Protein AF-A0A838WKK2-F1 (afdb_monomer_lite)

Sequence (113 aa):
MSFKYQKYQELKTLVELLLSDVNKAHVYDPTWKSLLGEISGFFAREIAVFTDLESRQQSYQTEISKQIRLLELDMMFLQSAKQTLTIKSRLESIQQRAETLIRYCQNILEISY

Organism: NCBI:txid2585140

pLDDT: mean 95.52, std 5.64, range [60.81, 98.69]

InterPro domains:
  IPR047810 Heterocyst frequency control protein PatD-like [NF037954] (1-110)

Secondary structure (DSSP, 8-state):
--HHHHHHHHHHHHHHHHHHHHHH-SS--THHHHHHHHHHHHIIIIITT--S--HHHHHHHHHHHHHHHHHHHHHHHHHH--SHHHHHHHHHHHHHHHHHHHHHHHHHHHTT-

Structure (mmCIF, N/CA/C/O backbone):
data_AF-A0A838WKK2-F1
#
_entry.id   AF-A0A838WKK2-F1
#
loop_
_atom_site.group_PDB
_atom_site.id
_atom_site.type_symbol
_atom_site.label_atom_id
_atom_site.label_alt_id
_atom_site.label_comp_id
_atom_site.label_asym_id
_atom_site.label_entity_id
_atom_site.label_seq_id
_atom_site.pdbx_PDB_ins_code
_atom_site.Cartn_x
_atom_site.Cartn_y
_atom_site.Cartn_z
_atom_site.occupancy
_atom_site.B_iso_or_equiv
_atom_site.auth_seq_id
_atom_site.auth_comp_id
_atom_site.auth_asym_id
_atom_site.auth_atom_id
_atom_site.pdbx_PDB_model_num
ATOM 1 N N . MET A 1 1 ? 12.360 12.314 -17.102 1.00 61.44 1 MET A N 1
ATOM 2 C CA . MET A 1 1 ? 12.132 11.203 -16.151 1.00 61.44 1 MET A CA 1
ATOM 3 C C . MET A 1 1 ? 11.564 10.031 -16.944 1.00 61.44 1 MET A C 1
ATOM 5 O O . MET A 1 1 ? 10.660 10.269 -17.734 1.00 61.44 1 MET A O 1
ATOM 9 N N . SER A 1 2 ? 12.138 8.822 -16.860 1.00 84.12 2 SER A N 1
ATOM 10 C CA . SER A 1 2 ? 11.646 7.665 -17.644 1.00 84.12 2 SER A CA 1
ATOM 11 C C . SER A 1 2 ? 10.216 7.275 -17.236 1.00 84.12 2 SER A C 1
ATOM 13 O O . SER A 1 2 ? 9.841 7.448 -16.075 1.00 84.12 2 SER A O 1
ATOM 15 N N . PHE A 1 3 ? 9.438 6.734 -18.183 1.00 88.88 3 PHE A N 1
ATOM 16 C CA . PHE A 1 3 ? 8.046 6.302 -17.996 1.00 88.88 3 PHE A CA 1
ATOM 17 C C . PHE A 1 3 ? 7.864 5.412 -16.755 1.00 88.88 3 PHE A C 1
ATOM 19 O O . PHE A 1 3 ? 6.959 5.639 -15.959 1.00 88.88 3 PHE A O 1
ATOM 26 N N . LYS A 1 4 ? 8.785 4.466 -16.519 1.00 91.75 4 LYS A N 1
ATOM 27 C CA . LYS A 1 4 ? 8.787 3.607 -15.321 1.00 91.75 4 LYS A CA 1
ATOM 28 C C . LYS A 1 4 ? 8.817 4.421 -14.025 1.00 91.75 4 LYS A C 1
ATOM 30 O O . LYS A 1 4 ? 8.022 4.180 -13.122 1.00 91.75 4 LYS A O 1
ATOM 35 N N . TYR A 1 5 ? 9.724 5.392 -13.927 1.00 94.00 5 TYR A N 1
ATOM 36 C CA . TYR A 1 5 ? 9.870 6.213 -12.723 1.00 94.00 5 TYR A CA 1
ATOM 37 C C . TYR A 1 5 ? 8.666 7.127 -12.510 1.00 94.00 5 TYR A C 1
ATOM 39 O O . TYR A 1 5 ? 8.266 7.343 -11.372 1.00 94.00 5 TYR A O 1
ATOM 47 N N . GLN A 1 6 ? 8.025 7.590 -13.587 1.00 96.19 6 GLN A N 1
ATOM 48 C CA . GLN A 1 6 ? 6.755 8.301 -13.470 1.00 96.19 6 GLN A CA 1
ATOM 49 C C . GLN A 1 6 ? 5.682 7.426 -12.798 1.00 96.19 6 GLN A C 1
ATOM 51 O O . GLN A 1 6 ? 5.008 7.895 -11.885 1.00 96.19 6 GLN A O 1
ATOM 56 N N . LYS A 1 7 ? 5.577 6.138 -13.154 1.00 97.62 7 LYS A N 1
ATOM 57 C CA . LYS A 1 7 ? 4.619 5.221 -12.509 1.00 97.62 7 LYS A CA 1
ATOM 58 C C . LYS A 1 7 ? 4.902 5.011 -11.024 1.00 97.62 7 LYS A C 1
ATOM 60 O O . LYS A 1 7 ? 3.975 5.030 -10.221 1.00 97.62 7 LYS A O 1
ATOM 65 N N . TYR A 1 8 ? 6.166 4.888 -10.626 1.00 97.50 8 TYR A N 1
ATOM 66 C CA . TYR A 1 8 ? 6.516 4.816 -9.202 1.00 97.50 8 TYR A CA 1
ATOM 67 C C . TYR A 1 8 ? 6.237 6.123 -8.446 1.00 97.50 8 TYR A C 1
ATOM 69 O O . TYR A 1 8 ? 5.866 6.077 -7.274 1.00 97.50 8 TYR A O 1
ATOM 77 N N . GLN A 1 9 ? 6.359 7.279 -9.104 1.00 97.88 9 GLN A N 1
ATOM 78 C CA . GLN A 1 9 ? 5.964 8.566 -8.531 1.00 97.88 9 GLN A CA 1
ATOM 79 C C . GLN A 1 9 ? 4.439 8.662 -8.351 1.00 97.88 9 GLN A C 1
ATOM 81 O O . GLN A 1 9 ? 3.984 9.102 -7.299 1.00 97.88 9 GLN A O 1
ATOM 86 N N . GLU A 1 10 ? 3.652 8.212 -9.332 1.00 98.25 10 GLU A N 1
ATOM 87 C CA . GLU A 1 10 ? 2.184 8.152 -9.243 1.00 98.25 10 GLU A CA 1
ATOM 88 C C . GLU A 1 10 ? 1.732 7.230 -8.097 1.00 98.25 10 GLU A C 1
ATOM 90 O O . GLU A 1 10 ? 0.933 7.640 -7.253 1.00 98.25 10 GLU A O 1
ATOM 95 N N . LEU A 1 11 ? 2.314 6.027 -7.990 1.00 98.69 11 LEU A N 1
ATOM 96 C CA . LEU A 1 11 ? 2.049 5.118 -6.870 1.00 98.69 11 LEU A CA 1
ATOM 97 C C . LEU A 1 11 ? 2.386 5.766 -5.522 1.00 98.69 11 LEU A C 1
ATOM 99 O O . LEU A 1 11 ? 1.584 5.697 -4.591 1.00 98.69 11 LEU A O 1
ATOM 103 N N . LYS A 1 12 ? 3.554 6.412 -5.414 1.00 98.62 12 LYS A N 1
ATOM 104 C CA . LYS A 1 12 ? 3.967 7.122 -4.198 1.00 98.62 12 LYS A CA 1
ATOM 105 C C . LYS A 1 12 ? 2.920 8.155 -3.783 1.00 98.62 12 LYS A C 1
ATOM 107 O O . LYS A 1 12 ? 2.544 8.181 -2.617 1.00 98.62 12 LYS A O 1
ATOM 112 N N . THR A 1 13 ? 2.414 8.952 -4.723 1.00 98.56 13 THR A N 1
ATOM 113 C CA . THR A 1 13 ? 1.392 9.970 -4.445 1.00 98.56 13 THR A CA 1
ATOM 114 C C . THR A 1 13 ? 0.072 9.362 -3.963 1.00 98.56 13 THR A C 1
ATOM 116 O O . THR A 1 13 ? -0.515 9.885 -3.017 1.00 98.56 13 THR A O 1
ATOM 119 N N . LEU A 1 14 ? -0.372 8.235 -4.532 1.00 98.56 14 LEU A N 1
ATOM 120 C CA . LEU A 1 14 ? -1.561 7.522 -4.038 1.00 98.56 14 LEU A CA 1
ATOM 121 C C . LEU A 1 14 ? -1.378 7.036 -2.589 1.00 98.56 14 LEU A C 1
ATOM 123 O O . LEU A 1 14 ? -2.283 7.166 -1.764 1.00 98.56 14 LEU A O 1
ATOM 127 N N . VAL A 1 15 ? -0.195 6.509 -2.255 1.00 98.62 15 VAL A N 1
ATOM 128 C CA . VAL A 1 15 ? 0.114 6.056 -0.887 1.00 98.62 15 VAL A CA 1
ATOM 129 C C . VAL A 1 15 ? 0.248 7.241 0.081 1.00 98.62 15 VAL A C 1
ATOM 131 O O . VAL A 1 15 ? -0.201 7.144 1.222 1.00 98.62 15 VAL A O 1
ATOM 134 N N . GLU A 1 16 ? 0.808 8.371 -0.357 1.00 98.62 16 GLU A N 1
ATOM 135 C CA . GLU A 1 16 ? 0.883 9.612 0.432 1.00 98.62 16 GLU A CA 1
ATOM 136 C C . GLU A 1 16 ? -0.504 10.177 0.755 1.00 98.62 16 GLU A C 1
ATOM 138 O O . GLU A 1 16 ? -0.726 10.637 1.878 1.00 98.62 16 GLU A O 1
ATOM 143 N N . LEU A 1 17 ? -1.447 10.099 -0.191 1.00 98.00 17 LEU A N 1
ATOM 144 C CA . LEU A 1 17 ? -2.839 10.479 0.043 1.00 98.00 17 LEU A CA 1
ATOM 145 C C . LEU A 1 17 ? -3.460 9.619 1.151 1.00 98.00 17 LEU A C 1
ATOM 147 O O . LEU A 1 17 ? -3.983 10.161 2.124 1.00 98.00 17 LEU A O 1
ATOM 151 N N . LEU A 1 18 ? -3.314 8.292 1.059 1.00 98.00 18 LEU A N 1
ATOM 152 C CA . LEU A 1 18 ? -3.811 7.375 2.086 1.00 98.00 18 LEU A CA 1
ATOM 153 C C . LEU A 1 18 ? -3.177 7.665 3.453 1.00 98.00 18 LEU A C 1
ATOM 155 O O . LEU A 1 18 ? -3.882 7.736 4.457 1.00 98.00 18 LEU A O 1
ATOM 159 N N . LEU A 1 19 ? -1.855 7.853 3.505 1.00 98.06 19 LEU A N 1
ATOM 160 C CA . LEU A 1 19 ? -1.142 8.137 4.752 1.00 98.06 19 LEU A CA 1
ATOM 161 C C . LEU A 1 19 ? -1.607 9.456 5.389 1.00 98.06 19 LEU A C 1
ATOM 163 O O . LEU A 1 19 ? -1.792 9.516 6.603 1.00 98.06 19 LEU A O 1
ATOM 167 N N . SER A 1 20 ? -1.825 10.501 4.586 1.00 97.38 20 SER A N 1
ATOM 168 C CA . SER A 1 20 ? -2.336 11.797 5.053 1.00 97.38 20 SER A CA 1
ATOM 169 C C . SER A 1 20 ? -3.697 11.668 5.737 1.00 97.38 20 SER A C 1
ATOM 171 O O . SER A 1 20 ? -3.923 12.291 6.779 1.00 97.38 20 SER A O 1
ATOM 173 N N . ASP A 1 21 ? -4.583 10.836 5.187 1.00 95.81 21 ASP A N 1
ATOM 174 C CA . ASP A 1 21 ? -5.912 10.602 5.749 1.00 95.81 21 ASP A CA 1
ATOM 175 C C . ASP A 1 21 ? -5.844 9.739 7.013 1.00 95.81 21 ASP A C 1
ATOM 177 O O . ASP A 1 21 ? -6.418 10.099 8.044 1.00 95.81 21 ASP A O 1
ATOM 181 N N . VAL A 1 22 ? -5.069 8.650 6.983 1.00 96.12 22 VAL A N 1
ATOM 182 C CA . VAL A 1 22 ? -4.867 7.765 8.143 1.00 96.12 22 VAL A CA 1
ATOM 183 C C . VAL A 1 22 ? -4.232 8.516 9.319 1.00 96.12 22 VAL A C 1
ATOM 185 O O . VAL A 1 22 ? -4.607 8.281 10.466 1.00 96.12 22 VAL A O 1
ATOM 188 N N . ASN A 1 23 ? -3.313 9.452 9.070 1.00 95.94 23 ASN A N 1
ATOM 189 C CA . ASN A 1 23 ? -2.666 10.251 10.119 1.00 95.94 23 ASN A CA 1
ATOM 190 C C . ASN A 1 23 ? -3.624 11.190 10.866 1.00 95.94 23 ASN A C 1
ATOM 192 O O . ASN A 1 23 ? -3.346 11.569 12.002 1.00 95.94 23 ASN A O 1
ATOM 196 N N . LYS A 1 24 ? -4.744 11.577 10.250 1.00 94.62 24 LYS A N 1
ATOM 197 C CA . LYS A 1 24 ? -5.756 12.455 10.867 1.00 94.62 24 LYS A CA 1
ATOM 198 C C . LYS A 1 24 ? -6.881 11.670 11.537 1.00 94.62 24 LYS A C 1
ATOM 200 O O . LYS A 1 24 ? -7.694 12.239 12.270 1.00 94.62 24 LYS A O 1
ATOM 205 N N . ALA A 1 25 ? -6.964 10.377 11.259 1.00 92.38 25 ALA A N 1
ATOM 206 C CA . ALA A 1 25 ? -8.092 9.555 11.631 1.00 92.38 25 ALA A CA 1
ATOM 207 C C . ALA A 1 25 ? -7.931 8.912 13.010 1.00 92.38 25 ALA A C 1
ATOM 209 O O . ALA A 1 25 ? -6.842 8.569 13.459 1.00 92.38 25 ALA A O 1
ATOM 210 N N . HIS A 1 26 ? -9.072 8.711 13.666 1.00 91.56 26 HIS A N 1
ATOM 211 C CA . HIS A 1 26 ? -9.178 7.997 14.943 1.00 91.56 26 HIS A CA 1
ATOM 212 C C . HIS A 1 26 ? -9.963 6.685 14.807 1.00 91.56 26 HIS A C 1
ATOM 214 O O . HIS A 1 26 ? -9.983 5.871 15.727 1.00 91.56 26 HIS A O 1
ATOM 220 N N . VAL A 1 27 ? -10.623 6.487 13.664 1.00 92.94 27 VAL A N 1
ATOM 221 C CA . VAL A 1 27 ? -11.434 5.321 13.310 1.00 92.94 27 VAL A CA 1
ATOM 222 C C . VAL A 1 27 ? -11.262 5.024 11.823 1.00 92.94 27 VAL A C 1
ATOM 224 O O . VAL A 1 27 ? -10.722 5.840 11.080 1.00 92.94 27 VAL A O 1
ATOM 227 N N . TYR A 1 28 ? -11.723 3.852 11.398 1.00 93.44 28 TYR A N 1
ATOM 228 C CA . TYR A 1 28 ? -11.742 3.461 9.995 1.00 93.44 28 TYR A CA 1
ATOM 229 C C . TYR A 1 28 ? -12.629 4.385 9.148 1.00 93.44 28 TYR A C 1
ATOM 231 O O . TYR A 1 28 ? -13.790 4.609 9.498 1.00 93.44 28 TYR A O 1
ATOM 239 N N . ASP A 1 29 ? -12.110 4.832 8.005 1.00 94.56 29 ASP A N 1
ATOM 240 C CA . ASP A 1 29 ? -12.889 5.498 6.963 1.00 94.56 29 ASP A CA 1
ATOM 241 C C . ASP A 1 29 ? -13.156 4.524 5.792 1.00 94.56 29 ASP A C 1
ATOM 243 O O . ASP A 1 29 ? -12.208 3.997 5.195 1.00 94.56 29 ASP A O 1
ATOM 247 N N . PRO A 1 30 ? -14.426 4.266 5.419 1.00 93.50 30 PRO A N 1
ATOM 248 C CA . PRO A 1 30 ? -14.766 3.403 4.287 1.00 93.50 30 PRO A CA 1
ATOM 249 C C . PRO A 1 30 ? -14.159 3.827 2.941 1.00 93.50 30 PRO A C 1
ATOM 251 O O . PRO A 1 30 ? -13.956 2.971 2.074 1.00 93.50 30 PRO A O 1
ATOM 254 N N . THR A 1 31 ? -13.850 5.112 2.750 1.00 94.75 31 THR A N 1
ATOM 255 C CA . THR A 1 31 ? -13.230 5.625 1.516 1.00 94.75 31 THR A CA 1
ATOM 256 C C . THR A 1 31 ? -11.843 5.028 1.274 1.00 94.75 31 THR A C 1
ATOM 258 O O . THR A 1 31 ? -11.469 4.780 0.124 1.00 94.75 31 THR A O 1
ATOM 261 N N . TRP A 1 32 ? -11.121 4.658 2.337 1.00 95.94 32 TRP A N 1
ATOM 262 C CA . TRP A 1 32 ? -9.799 4.039 2.241 1.00 95.94 32 TRP A CA 1
ATOM 263 C C . TRP A 1 32 ? -9.820 2.697 1.525 1.00 95.94 32 TRP A C 1
ATOM 265 O O . TRP A 1 32 ? -8.828 2.320 0.910 1.00 95.94 32 TRP A O 1
ATOM 275 N N . LYS A 1 33 ? -10.946 1.971 1.550 1.00 94.62 33 LYS A N 1
ATOM 276 C CA . LYS A 1 33 ? -11.081 0.730 0.775 1.00 94.62 33 LYS A CA 1
ATOM 277 C C . LYS A 1 33 ? -10.995 0.994 -0.724 1.00 94.62 33 LYS A C 1
ATOM 279 O O . LYS A 1 33 ? -10.372 0.214 -1.438 1.00 94.62 33 LYS A O 1
ATOM 284 N N . SER A 1 34 ? -11.621 2.075 -1.188 1.00 95.44 34 SER A N 1
ATOM 285 C CA . SER A 1 34 ? -11.573 2.466 -2.596 1.00 95.44 34 SER A CA 1
ATOM 286 C C . SER A 1 34 ? -10.159 2.885 -2.984 1.00 95.44 34 SER A C 1
ATOM 288 O O . SER A 1 34 ? -9.626 2.372 -3.963 1.00 95.44 34 SER A O 1
ATOM 290 N N . LEU A 1 35 ? -9.528 3.742 -2.175 1.00 97.25 35 LEU A N 1
ATOM 291 C CA . LEU A 1 35 ? -8.159 4.199 -2.418 1.00 97.25 35 LEU A CA 1
ATOM 292 C C . LEU A 1 35 ? -7.147 3.043 -2.384 1.00 97.25 35 LEU A C 1
ATOM 294 O O . LEU A 1 35 ? -6.250 2.971 -3.215 1.00 97.25 35 LEU A O 1
ATOM 298 N N . LEU A 1 36 ? -7.313 2.082 -1.473 1.00 97.44 36 LEU A N 1
ATOM 299 C CA . LEU A 1 36 ? -6.460 0.896 -1.424 1.00 97.44 36 LEU A CA 1
ATOM 300 C C . LEU A 1 36 ? -6.673 -0.022 -2.634 1.00 97.44 36 LEU A C 1
ATOM 302 O O . LEU A 1 36 ? -5.709 -0.575 -3.163 1.00 97.44 36 LEU A O 1
ATOM 306 N N . GLY A 1 37 ? -7.916 -0.144 -3.107 1.00 97.81 37 GLY A N 1
ATOM 307 C CA . GLY A 1 37 ? -8.223 -0.812 -4.370 1.00 97.81 37 GLY A CA 1
ATOM 308 C C . GLY A 1 37 ? -7.550 -0.133 -5.566 1.00 97.81 37 GLY A C 1
ATOM 309 O O . GLY A 1 37 ? -7.026 -0.820 -6.441 1.00 97.81 37 GLY A O 1
ATOM 310 N N . GLU A 1 38 ? -7.499 1.200 -5.578 1.00 98.31 38 GLU A N 1
ATOM 311 C CA . GLU A 1 38 ? -6.780 1.976 -6.589 1.00 98.31 38 GLU A CA 1
ATOM 312 C C . GLU A 1 38 ? -5.265 1.753 -6.512 1.00 98.31 38 GLU A C 1
ATOM 314 O O . GLU A 1 38 ? -4.663 1.436 -7.532 1.00 98.31 38 GLU A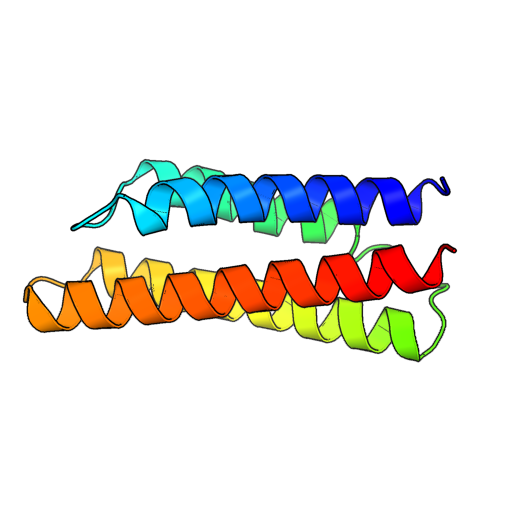 O 1
ATOM 319 N N . ILE A 1 39 ? -4.656 1.815 -5.322 1.00 98.69 39 ILE A N 1
ATOM 320 C CA . ILE A 1 39 ? -3.224 1.532 -5.106 1.00 98.69 39 ILE A CA 1
ATOM 321 C C . ILE A 1 39 ? -2.860 0.131 -5.621 1.00 98.69 39 ILE A C 1
ATOM 323 O O . ILE A 1 39 ? -1.922 -0.026 -6.407 1.00 98.69 39 ILE A O 1
ATOM 327 N N . SER A 1 40 ? -3.620 -0.886 -5.205 1.00 98.50 40 SER A N 1
ATOM 328 C CA . SER A 1 40 ? -3.386 -2.288 -5.570 1.00 98.50 40 SER A CA 1
ATOM 329 C C . SER A 1 40 ? -3.583 -2.518 -7.074 1.00 98.50 40 SER A C 1
ATOM 331 O O . SER A 1 40 ? -2.715 -3.071 -7.755 1.00 98.50 40 SER A O 1
ATOM 333 N N . GLY A 1 41 ? -4.682 -2.000 -7.632 1.00 98.44 41 GLY A N 1
ATOM 334 C CA . GLY A 1 41 ? -4.995 -2.110 -9.054 1.00 98.44 41 GLY A CA 1
ATOM 335 C C . GLY A 1 41 ? -4.059 -1.304 -9.958 1.00 98.44 41 GLY A C 1
ATOM 336 O O . GLY A 1 41 ? -3.778 -1.731 -11.077 1.00 98.44 41 GLY A O 1
ATOM 337 N N . PHE A 1 42 ? -3.564 -0.151 -9.506 1.00 98.62 42 PHE A N 1
ATOM 338 C CA . PHE A 1 42 ? -2.558 0.634 -10.218 1.00 98.62 42 PHE A CA 1
ATOM 339 C C . PHE A 1 42 ? -1.226 -0.110 -10.250 1.00 98.62 42 PHE A C 1
ATOM 341 O O . PHE A 1 42 ? -0.673 -0.313 -11.328 1.00 98.62 42 PHE A O 1
ATOM 348 N N . PHE A 1 43 ? -0.747 -0.599 -9.100 1.00 98.62 43 PHE A N 1
ATOM 349 C CA . PHE A 1 43 ? 0.496 -1.365 -9.041 1.00 98.62 43 PHE A CA 1
ATOM 350 C C . PHE A 1 43 ? 0.455 -2.583 -9.972 1.00 98.62 43 PHE A C 1
ATOM 352 O O . PHE A 1 43 ? 1.366 -2.772 -10.776 1.00 98.62 43 PHE A O 1
ATOM 359 N N . ALA A 1 44 ? -0.617 -3.376 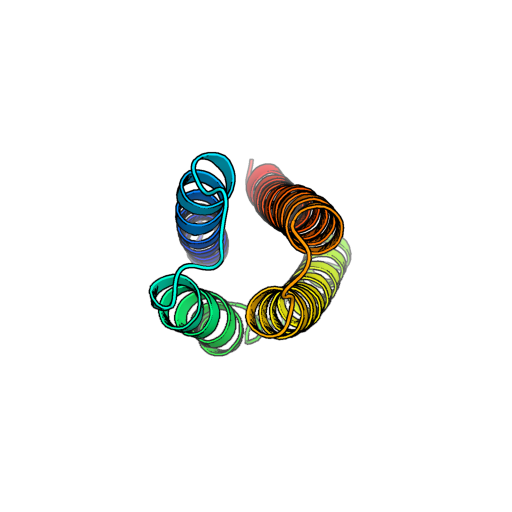-9.914 1.00 98.19 44 ALA A N 1
ATOM 360 C CA . ALA A 1 44 ? -0.752 -4.577 -10.733 1.00 98.19 44 ALA A CA 1
ATOM 361 C C . ALA A 1 44 ? -0.758 -4.278 -12.243 1.00 98.19 44 ALA A C 1
ATOM 363 O O . ALA A 1 44 ? -0.142 -5.013 -13.012 1.00 98.19 44 ALA A O 1
ATOM 364 N N . ARG A 1 45 ? -1.439 -3.207 -12.672 1.00 98.00 45 ARG A N 1
ATOM 365 C CA . ARG A 1 45 ? -1.579 -2.866 -14.098 1.00 98.00 45 ARG A CA 1
ATOM 366 C C . ARG A 1 45 ? -0.372 -2.133 -14.667 1.00 98.00 45 ARG A C 1
ATOM 368 O O . ARG A 1 45 ? 0.022 -2.404 -15.793 1.00 98.00 45 ARG A O 1
ATOM 375 N N . GLU A 1 46 ? 0.188 -1.199 -13.907 1.00 97.81 46 GLU A N 1
ATOM 376 C CA . GLU A 1 46 ? 1.129 -0.207 -14.434 1.00 97.81 46 GLU A CA 1
ATOM 377 C C . GLU A 1 46 ? 2.576 -0.465 -14.012 1.00 97.81 46 GLU A C 1
ATOM 379 O O . GLU A 1 46 ? 3.485 0.051 -14.653 1.00 97.81 46 GLU A O 1
ATOM 384 N N . ILE A 1 47 ? 2.808 -1.227 -12.936 1.00 97.31 47 ILE A N 1
ATOM 385 C CA . ILE A 1 47 ? 4.148 -1.409 -12.356 1.00 97.31 47 ILE A CA 1
ATOM 386 C C . ILE A 1 47 ? 4.591 -2.868 -12.371 1.00 97.31 47 ILE A C 1
ATOM 388 O O . ILE A 1 47 ? 5.721 -3.154 -12.763 1.00 97.31 47 ILE A O 1
ATOM 392 N N . ALA A 1 48 ? 3.735 -3.800 -11.950 1.00 96.88 48 ALA A N 1
ATOM 393 C CA . ALA A 1 48 ? 4.074 -5.223 -11.872 1.00 96.88 48 ALA A CA 1
ATOM 394 C C . ALA A 1 48 ? 4.383 -5.839 -13.249 1.00 96.88 48 ALA A C 1
ATOM 396 O O . ALA A 1 48 ? 5.033 -6.876 -13.332 1.00 96.88 48 ALA A O 1
ATOM 397 N N . VAL A 1 49 ? 3.950 -5.181 -14.327 1.00 96.19 49 VAL A N 1
ATOM 398 C CA . VAL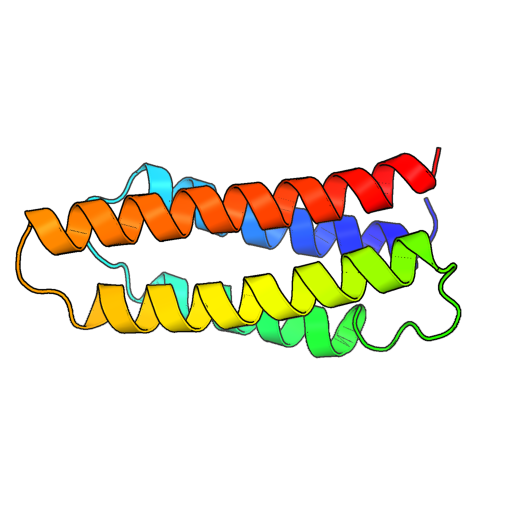 A 1 49 ? 4.210 -5.576 -15.718 1.00 96.19 49 VAL A CA 1
ATOM 399 C C . VAL A 1 49 ? 5.645 -5.302 -16.179 1.00 96.19 49 VAL A C 1
ATOM 401 O O . VAL A 1 49 ? 6.046 -5.796 -17.229 1.00 96.19 49 VAL A O 1
ATOM 404 N N . PHE A 1 50 ? 6.434 -4.526 -15.429 1.00 94.88 50 PHE A N 1
ATOM 405 C CA . PHE A 1 50 ? 7.836 -4.290 -15.769 1.00 94.88 50 PHE A CA 1
ATOM 406 C C . PHE A 1 50 ? 8.674 -5.534 -15.466 1.00 94.88 50 PHE A C 1
ATOM 408 O O . PHE A 1 50 ? 8.847 -5.897 -14.303 1.00 94.88 50 PHE A O 1
ATOM 415 N N . THR A 1 51 ? 9.211 -6.160 -16.514 1.00 90.75 51 THR A N 1
ATOM 416 C CA . THR A 1 51 ? 10.008 -7.395 -16.424 1.00 90.75 51 THR A CA 1
ATOM 417 C C . THR A 1 51 ? 11.495 -7.193 -16.715 1.00 90.75 51 THR A C 1
ATOM 419 O O . THR A 1 51 ? 12.295 -8.064 -16.393 1.00 90.75 51 THR A O 1
ATOM 422 N N . ASP A 1 52 ? 11.891 -6.062 -17.301 1.00 89.44 52 ASP A N 1
ATOM 423 C CA . ASP A 1 52 ? 13.275 -5.718 -17.668 1.00 89.44 52 ASP A CA 1
ATOM 424 C C . ASP A 1 52 ? 13.995 -4.914 -16.567 1.00 89.44 52 ASP A C 1
ATOM 426 O O . ASP A 1 52 ? 14.740 -3.965 -16.817 1.00 89.44 52 ASP A O 1
ATOM 430 N N . LEU A 1 53 ? 13.731 -5.266 -15.311 1.00 90.50 53 LEU A N 1
ATOM 431 C CA . LEU A 1 53 ? 14.272 -4.560 -14.158 1.00 90.50 53 LEU A CA 1
ATOM 432 C C . LEU A 1 53 ? 15.641 -5.109 -13.769 1.00 90.50 53 LEU A C 1
ATOM 434 O O . LEU A 1 53 ? 15.852 -6.318 -13.706 1.00 90.50 53 LEU A O 1
ATOM 438 N N . GLU A 1 54 ? 16.556 -4.216 -13.403 1.00 93.44 54 GLU A N 1
ATOM 439 C CA . GLU A 1 54 ? 17.768 -4.631 -12.704 1.00 93.44 54 GLU A CA 1
ATOM 440 C C . GLU A 1 54 ? 17.419 -5.240 -11.338 1.00 93.44 54 GLU A C 1
ATOM 442 O O . GLU A 1 54 ? 16.417 -4.877 -10.716 1.00 93.44 54 GLU A O 1
ATOM 447 N N . SER A 1 55 ? 18.291 -6.115 -10.827 1.00 93.50 55 SER A N 1
ATOM 448 C CA . SER A 1 55 ? 18.069 -6.882 -9.588 1.00 93.50 55 SER A CA 1
ATOM 449 C C . SER A 1 55 ? 17.575 -6.026 -8.411 1.00 93.50 55 SER A C 1
ATOM 451 O O . SER A 1 55 ? 16.616 -6.383 -7.724 1.00 93.50 55 SER A O 1
ATOM 453 N N . ARG A 1 56 ? 18.156 -4.833 -8.213 1.00 93.88 56 ARG A N 1
ATOM 454 C CA . ARG A 1 56 ? 17.738 -3.919 -7.139 1.00 93.88 56 ARG A CA 1
ATOM 455 C C . ARG A 1 56 ? 16.312 -3.392 -7.334 1.00 93.88 56 ARG A C 1
ATOM 457 O O . ARG A 1 56 ? 15.555 -3.312 -6.370 1.00 93.88 56 ARG A O 1
ATOM 464 N N . GLN A 1 57 ? 15.937 -3.051 -8.564 1.00 94.94 57 GLN A N 1
ATOM 465 C CA . GLN A 1 57 ? 14.592 -2.573 -8.892 1.00 94.94 57 GLN A CA 1
ATOM 466 C C . GLN A 1 57 ? 13.559 -3.697 -8.766 1.00 94.94 57 GLN A C 1
ATOM 468 O O . GLN A 1 57 ? 12.484 -3.473 -8.216 1.00 94.94 57 GLN A O 1
ATOM 473 N N . GLN A 1 58 ? 13.903 -4.910 -9.204 1.00 96.12 58 GLN A N 1
ATOM 474 C CA . GLN A 1 58 ? 13.056 -6.095 -9.057 1.00 96.12 58 GLN A CA 1
ATOM 475 C C . GLN A 1 58 ? 12.816 -6.452 -7.580 1.00 96.12 58 GLN A C 1
ATOM 477 O O . GLN A 1 58 ? 11.696 -6.784 -7.185 1.00 96.12 58 GLN A O 1
ATOM 482 N N . SER A 1 59 ? 13.851 -6.331 -6.743 1.00 97.06 59 SER A N 1
ATOM 483 C CA . SER A 1 59 ? 13.738 -6.514 -5.293 1.00 97.06 59 SER A CA 1
ATOM 484 C C . SER A 1 59 ? 12.749 -5.518 -4.674 1.00 97.06 59 SER A C 1
ATOM 486 O O . SER A 1 59 ? 11.807 -5.923 -3.992 1.00 97.06 59 SER A O 1
ATOM 488 N N . TYR A 1 60 ? 12.870 -4.223 -4.988 1.00 97.62 60 TYR A N 1
ATOM 489 C CA . TYR A 1 60 ? 11.911 -3.230 -4.493 1.00 97.62 60 TYR A CA 1
ATOM 490 C C . TYR A 1 60 ? 10.496 -3.423 -5.045 1.00 97.62 60 TYR A C 1
ATOM 492 O O . TYR A 1 60 ? 9.543 -3.271 -4.288 1.00 97.62 60 TYR A O 1
ATOM 500 N N . GLN A 1 61 ? 10.329 -3.801 -6.316 1.00 97.62 61 GLN A N 1
ATOM 501 C CA . GLN A 1 61 ? 9.012 -4.130 -6.876 1.00 97.62 61 GLN A CA 1
ATOM 502 C C . GLN A 1 61 ? 8.349 -5.276 -6.087 1.00 97.62 61 GLN A C 1
ATOM 504 O O . GLN A 1 61 ? 7.164 -5.199 -5.753 1.00 97.62 61 GLN A O 1
ATOM 509 N N . THR A 1 62 ? 9.125 -6.301 -5.721 1.00 98.12 62 THR A N 1
ATOM 510 C CA . THR A 1 62 ? 8.658 -7.439 -4.914 1.00 98.12 62 THR A CA 1
ATOM 511 C C . THR A 1 62 ? 8.245 -7.000 -3.508 1.00 98.12 62 THR A C 1
ATOM 513 O O . THR A 1 62 ? 7.156 -7.344 -3.043 1.00 98.12 62 THR A O 1
ATOM 516 N N . GLU A 1 63 ? 9.070 -6.196 -2.831 1.00 98.50 63 GLU A N 1
ATOM 517 C CA . GLU A 1 63 ? 8.730 -5.688 -1.499 1.00 98.50 63 GLU A CA 1
ATOM 518 C C . GLU A 1 63 ? 7.529 -4.731 -1.532 1.00 98.50 63 GLU A C 1
ATOM 520 O O . GLU A 1 63 ? 6.684 -4.801 -0.642 1.00 98.50 63 GLU A O 1
ATOM 525 N N . ILE A 1 64 ? 7.370 -3.905 -2.571 1.00 98.50 64 ILE A N 1
ATO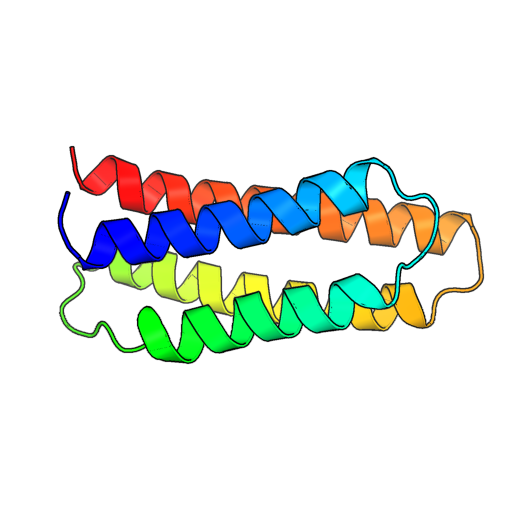M 526 C CA . ILE A 1 64 ? 6.175 -3.065 -2.752 1.00 98.50 64 ILE A CA 1
ATOM 527 C C . ILE A 1 64 ? 4.923 -3.940 -2.873 1.00 98.50 64 ILE A C 1
ATOM 529 O O . ILE A 1 64 ? 3.960 -3.719 -2.139 1.00 98.50 64 ILE A O 1
ATOM 533 N N . SER A 1 65 ? 4.948 -4.968 -3.727 1.00 98.56 65 SER A N 1
ATOM 534 C CA . SER A 1 65 ? 3.826 -5.907 -3.878 1.00 98.56 65 SER A CA 1
ATOM 535 C C . SER A 1 65 ? 3.429 -6.540 -2.539 1.00 98.56 65 SER A C 1
ATOM 537 O O . SER A 1 65 ? 2.258 -6.535 -2.148 1.00 98.56 65 SER A O 1
ATOM 539 N N . LYS A 1 66 ? 4.423 -7.015 -1.783 1.00 98.56 66 LYS A N 1
ATOM 540 C CA . LYS A 1 66 ? 4.228 -7.597 -0.452 1.00 98.56 66 LYS A CA 1
ATOM 541 C C . LYS A 1 66 ? 3.636 -6.594 0.537 1.00 98.56 66 LYS A C 1
ATOM 543 O O . LYS A 1 66 ? 2.703 -6.940 1.261 1.00 98.56 66 LYS A O 1
ATOM 548 N N . GLN A 1 67 ? 4.144 -5.364 0.584 1.00 98.38 67 GLN A N 1
ATOM 549 C CA . GLN A 1 67 ? 3.629 -4.352 1.507 1.00 98.38 67 GLN A CA 1
ATOM 550 C C . GLN A 1 67 ? 2.207 -3.905 1.147 1.00 98.38 67 GLN A C 1
ATOM 552 O O . GLN A 1 67 ? 1.410 -3.712 2.060 1.00 98.38 67 GLN A O 1
ATOM 557 N N . ILE A 1 68 ? 1.843 -3.822 -0.139 1.00 98.69 68 ILE A N 1
ATOM 558 C CA . ILE A 1 68 ? 0.451 -3.575 -0.559 1.00 98.69 68 ILE A CA 1
ATOM 559 C C . ILE A 1 68 ? -0.459 -4.687 -0.025 1.00 98.69 68 ILE A C 1
ATOM 561 O O . ILE A 1 68 ? -1.480 -4.403 0.599 1.00 98.69 68 ILE A O 1
ATOM 565 N N . ARG A 1 69 ? -0.061 -5.957 -0.171 1.00 98.44 69 ARG A N 1
ATOM 566 C CA . ARG A 1 69 ? -0.866 -7.079 0.329 1.00 98.44 69 ARG A CA 1
ATOM 567 C C . ARG A 1 69 ? -1.029 -7.064 1.850 1.00 98.44 69 ARG A C 1
ATOM 569 O O . ARG A 1 69 ? -2.102 -7.367 2.366 1.00 98.44 69 ARG A O 1
ATOM 576 N N . LEU A 1 70 ? 0.025 -6.717 2.582 1.00 98.31 70 LEU A N 1
ATOM 577 C CA . LEU A 1 70 ? -0.049 -6.591 4.037 1.00 98.31 70 LEU A CA 1
ATOM 578 C C . LEU A 1 70 ? -0.913 -5.391 4.462 1.00 98.31 70 LEU A C 1
ATOM 580 O O . LEU A 1 70 ? -1.621 -5.481 5.461 1.00 98.31 70 LEU A O 1
ATOM 584 N N . LEU A 1 71 ? -0.911 -4.305 3.685 1.00 98.00 71 LEU A N 1
ATOM 585 C CA . LEU A 1 71 ? -1.754 -3.132 3.919 1.00 98.00 71 LEU A CA 1
ATOM 586 C C . LEU A 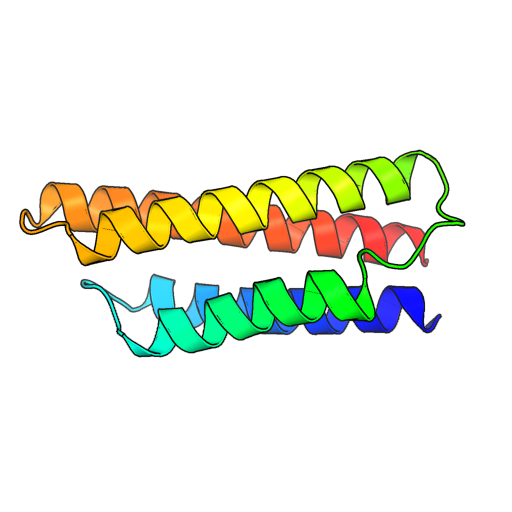1 71 ? -3.241 -3.463 3.755 1.00 98.00 71 LEU A C 1
ATOM 588 O O . LEU A 1 71 ? -4.054 -3.038 4.570 1.00 98.00 71 LEU A O 1
ATOM 592 N N . GLU A 1 72 ? -3.591 -4.276 2.754 1.00 97.56 72 GLU A N 1
ATOM 593 C CA . GLU A 1 72 ? -4.947 -4.821 2.583 1.00 97.56 72 GLU A CA 1
ATOM 594 C C . GLU A 1 72 ? -5.410 -5.600 3.817 1.00 97.56 72 GLU A C 1
ATOM 596 O O . GLU A 1 72 ? -6.530 -5.396 4.291 1.00 97.56 72 GLU A O 1
ATOM 601 N N . LEU A 1 73 ? -4.542 -6.444 4.382 1.00 97.44 73 LEU A N 1
ATOM 602 C CA . LEU A 1 73 ? -4.856 -7.196 5.598 1.00 97.44 73 LEU A CA 1
ATOM 603 C C . LEU A 1 73 ? -5.034 -6.278 6.810 1.00 97.44 73 LEU A C 1
ATOM 605 O O . LEU A 1 73 ? -6.011 -6.425 7.545 1.00 97.44 73 LEU A O 1
ATOM 609 N N . ASP A 1 74 ? -4.133 -5.316 7.008 1.00 96.81 74 ASP A N 1
ATOM 610 C CA . ASP A 1 74 ? -4.245 -4.360 8.112 1.00 96.81 74 ASP A CA 1
ATOM 611 C C . ASP A 1 74 ? -5.544 -3.551 8.028 1.00 96.81 74 ASP A C 1
ATOM 613 O O . ASP A 1 74 ? -6.218 -3.357 9.042 1.00 96.81 74 ASP A O 1
ATOM 617 N N . MET A 1 75 ? -5.943 -3.157 6.815 1.00 95.62 75 MET A N 1
ATOM 618 C CA . MET A 1 75 ? -7.190 -2.438 6.568 1.00 95.62 75 MET A CA 1
ATOM 619 C C . MET A 1 75 ? -8.424 -3.286 6.909 1.00 95.62 75 MET A C 1
ATOM 621 O O . MET A 1 75 ? -9.349 -2.801 7.563 1.00 95.62 75 MET A O 1
ATOM 625 N N . MET A 1 76 ? -8.426 -4.572 6.533 1.00 95.81 76 MET A N 1
ATOM 626 C CA . MET A 1 76 ? -9.489 -5.514 6.911 1.00 95.81 76 MET A CA 1
ATOM 627 C C . MET A 1 76 ? -9.582 -5.689 8.431 1.00 95.81 76 MET A C 1
ATOM 629 O O . MET A 1 76 ? -10.680 -5.682 8.996 1.00 95.81 76 MET A O 1
ATOM 633 N N . PHE A 1 77 ? -8.442 -5.819 9.115 1.00 95.94 77 PHE A N 1
ATOM 634 C CA . PHE A 1 77 ? -8.426 -5.949 10.570 1.00 95.94 77 PHE A CA 1
ATOM 635 C C . PHE A 1 77 ? -8.927 -4.686 11.261 1.00 95.94 77 PHE A C 1
ATOM 637 O O . PHE A 1 77 ? -9.728 -4.793 12.193 1.00 95.94 77 PHE A O 1
ATOM 644 N N . LEU A 1 78 ? -8.510 -3.508 10.793 1.00 96.88 78 LEU A N 1
ATOM 645 C CA . LEU A 1 78 ? -8.980 -2.230 11.314 1.00 96.88 78 LEU A CA 1
ATOM 646 C C . LEU A 1 78 ? -10.500 -2.084 11.159 1.00 96.88 78 LEU A C 1
ATOM 648 O O . LEU A 1 78 ? -11.167 -1.727 12.125 1.00 96.88 78 LEU A O 1
ATOM 652 N N . GLN A 1 79 ? -11.054 -2.421 9.990 1.00 95.12 79 GLN A N 1
ATOM 653 C CA . GLN A 1 79 ? -12.497 -2.352 9.737 1.00 95.12 79 GLN A CA 1
ATOM 654 C C . GLN A 1 79 ? -13.311 -3.191 10.742 1.00 95.12 79 GLN A C 1
ATOM 656 O O . GLN A 1 79 ? -14.417 -2.816 11.126 1.00 95.12 79 GLN A O 1
ATOM 661 N N . SER A 1 80 ? -12.770 -4.333 11.174 1.00 94.75 80 SER A N 1
ATOM 662 C CA . SER A 1 80 ? -13.424 -5.235 12.133 1.00 94.75 80 SER A CA 1
ATOM 663 C C . SER A 1 80 ? -13.192 -4.872 13.608 1.00 94.75 80 SER A C 1
ATOM 665 O O . SER A 1 80 ? -13.848 -5.428 14.495 1.00 94.75 80 SER A O 1
ATOM 667 N N . ALA A 1 81 ? -12.255 -3.962 13.893 1.00 95.44 81 ALA A N 1
ATOM 668 C CA . ALA A 1 81 ? -11.855 -3.623 15.249 1.00 95.44 81 ALA A CA 1
ATOM 669 C C . ALA A 1 81 ? -12.924 -2.771 15.947 1.00 95.44 81 ALA A C 1
ATOM 671 O O . ALA A 1 81 ? -13.426 -1.794 15.401 1.00 95.44 81 ALA A O 1
ATOM 672 N N . LYS A 1 82 ? -13.253 -3.133 17.192 1.00 93.31 82 LYS A N 1
ATOM 673 C CA . LYS A 1 82 ? -14.258 -2.422 18.007 1.00 93.31 82 LYS A CA 1
ATOM 674 C C . LYS A 1 82 ? -13.670 -1.719 19.226 1.00 93.31 82 LYS A C 1
ATOM 676 O O . LYS A 1 82 ? -14.258 -0.774 19.735 1.00 93.31 82 LYS A O 1
ATOM 681 N N . GLN A 1 83 ? -12.532 -2.201 19.723 1.00 96.25 83 GLN A N 1
ATOM 682 C CA . GLN A 1 83 ? -11.880 -1.642 20.904 1.00 96.25 83 GLN A CA 1
ATOM 683 C C . GLN A 1 83 ? -10.944 -0.507 20.497 1.00 96.25 83 GLN A C 1
ATOM 685 O O . GLN A 1 83 ? -10.097 -0.693 19.625 1.00 96.25 83 GLN A O 1
ATOM 690 N N . THR A 1 84 ? -11.039 0.635 21.175 1.00 93.38 84 THR A N 1
ATOM 691 C CA . THR A 1 84 ? -10.241 1.836 20.880 1.00 93.38 84 THR A CA 1
ATOM 692 C C . THR A 1 84 ? -8.735 1.567 20.875 1.00 93.38 84 THR A C 1
ATOM 694 O O . THR A 1 84 ? -8.034 2.034 19.981 1.00 93.38 84 THR A O 1
ATOM 697 N N . LEU A 1 85 ? -8.228 0.767 21.822 1.00 95.50 85 LEU A N 1
ATOM 698 C CA . LEU A 1 85 ? -6.807 0.395 21.870 1.00 95.50 85 LEU A CA 1
ATOM 699 C C . LEU A 1 85 ? -6.383 -0.420 20.641 1.00 95.50 85 LEU A C 1
ATOM 701 O O . LEU A 1 85 ? -5.335 -0.158 20.055 1.00 95.50 85 LEU A O 1
ATOM 705 N N . THR A 1 86 ? -7.217 -1.372 20.214 1.00 96.88 86 THR A N 1
ATOM 706 C CA . THR A 1 86 ? -6.970 -2.160 19.001 1.00 96.88 86 THR A CA 1
ATOM 707 C C . THR A 1 86 ? -7.030 -1.283 17.755 1.00 96.88 86 THR A C 1
ATOM 709 O O . THR A 1 86 ? -6.154 -1.397 16.908 1.00 96.88 86 THR A O 1
ATOM 712 N N . ILE A 1 87 ? -8.013 -0.383 17.651 1.00 97.12 87 ILE A N 1
ATOM 713 C CA . ILE A 1 87 ? -8.137 0.568 16.534 1.00 97.12 87 ILE A CA 1
ATOM 714 C C . ILE A 1 87 ? -6.865 1.412 16.417 1.00 97.12 87 ILE A C 1
ATOM 716 O O . ILE A 1 87 ? -6.275 1.471 15.341 1.00 97.12 87 ILE A O 1
ATOM 720 N N . LYS A 1 88 ? -6.391 1.987 17.529 1.00 96.94 88 LYS A N 1
ATOM 721 C CA . LYS A 1 88 ? -5.169 2.798 17.552 1.00 96.94 88 LYS A CA 1
ATOM 722 C C . LYS A 1 88 ? -3.942 2.006 17.088 1.00 96.94 88 LYS A C 1
ATOM 724 O O . LYS A 1 88 ? -3.244 2.448 16.184 1.00 96.94 88 LYS A O 1
ATOM 729 N N . SER A 1 89 ? -3.725 0.810 17.638 1.00 97.25 89 SER A N 1
ATOM 730 C CA . SER A 1 89 ? -2.598 -0.050 17.242 1.00 97.25 89 SER A CA 1
ATOM 731 C C . SER A 1 89 ? -2.648 -0.451 15.758 1.00 97.25 89 SER A C 1
ATOM 733 O O . SER A 1 89 ? -1.614 -0.547 15.092 1.00 97.25 89 SER A O 1
ATOM 735 N N . ARG A 1 90 ? -3.851 -0.656 15.205 1.00 97.31 90 ARG A N 1
ATOM 736 C CA . ARG A 1 90 ? -4.034 -0.950 13.777 1.00 97.31 90 ARG A CA 1
ATOM 737 C C . ARG A 1 90 ? -3.760 0.267 12.899 1.00 97.31 90 ARG A C 1
ATOM 739 O O . ARG A 1 90 ? -3.087 0.110 11.887 1.00 97.31 90 ARG A O 1
ATOM 746 N N . LEU A 1 91 ? -4.214 1.458 13.293 1.00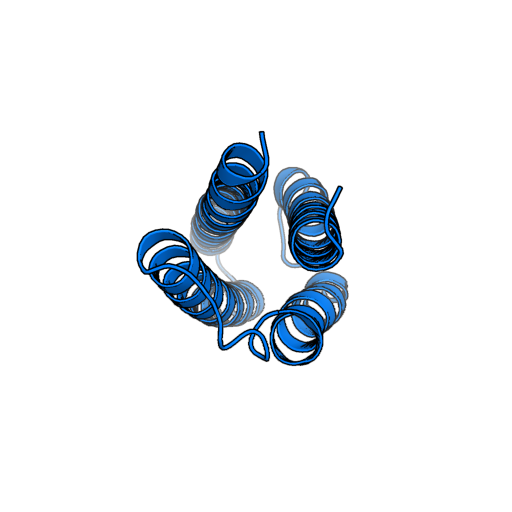 97.94 91 LEU A N 1
ATOM 747 C CA . LEU A 1 91 ? -3.882 2.705 12.596 1.00 97.94 91 LEU A CA 1
ATOM 748 C C . LEU A 1 91 ? -2.363 2.931 12.561 1.00 97.94 91 LEU A C 1
ATOM 750 O O . LEU A 1 91 ? -1.822 3.163 11.487 1.00 97.94 91 LEU A O 1
ATOM 754 N N . GLU A 1 92 ? -1.662 2.753 13.684 1.00 97.31 92 GLU A N 1
ATOM 755 C CA . GLU A 1 92 ? -0.192 2.853 13.747 1.00 97.31 92 GLU A CA 1
ATOM 756 C C . GLU A 1 92 ? 0.498 1.854 12.799 1.00 97.31 92 GLU A C 1
ATOM 758 O O . GLU A 1 92 ? 1.439 2.207 12.089 1.00 97.31 92 GLU A O 1
ATOM 763 N N . SER A 1 93 ? -0.002 0.616 12.727 1.00 97.00 93 SER A N 1
ATOM 764 C CA . SER A 1 93 ? 0.533 -0.402 11.808 1.00 97.00 93 SER A CA 1
ATOM 765 C C . SER A 1 93 ? 0.349 -0.005 10.336 1.00 97.00 93 SER A C 1
ATOM 767 O O . SER A 1 93 ? 1.271 -0.152 9.532 1.00 97.00 93 SER A O 1
ATOM 769 N N . ILE A 1 94 ? -0.821 0.541 9.983 1.00 98.19 94 ILE A N 1
ATOM 770 C CA . ILE A 1 94 ? -1.119 1.050 8.635 1.00 98.19 94 ILE A CA 1
ATOM 771 C C . ILE A 1 94 ? -0.191 2.219 8.286 1.00 98.19 94 ILE A C 1
ATOM 773 O O . ILE A 1 94 ? 0.366 2.236 7.188 1.00 98.19 94 ILE A O 1
ATOM 777 N N . GLN A 1 95 ? 0.022 3.155 9.217 1.00 98.25 95 GLN A N 1
ATOM 778 C CA . GLN A 1 95 ? 0.919 4.303 9.033 1.00 98.25 95 GLN A CA 1
ATOM 779 C C . GLN A 1 95 ? 2.348 3.842 8.724 1.00 98.25 95 GLN A C 1
ATOM 781 O O . GLN A 1 95 ? 2.889 4.168 7.667 1.00 98.25 95 GLN A O 1
ATOM 786 N N . GLN A 1 96 ? 2.924 2.992 9.581 1.00 98.31 96 GLN A N 1
ATOM 787 C CA . GLN A 1 96 ? 4.280 2.454 9.398 1.00 98.31 96 GLN A CA 1
ATOM 788 C C . GLN A 1 96 ? 4.443 1.718 8.061 1.00 98.31 96 GLN A C 1
ATOM 790 O O . GLN A 1 96 ? 5.499 1.773 7.414 1.00 98.31 96 GLN A O 1
ATOM 795 N N . ARG A 1 97 ? 3.393 1.016 7.624 1.00 97.94 97 ARG A N 1
ATOM 796 C CA . ARG A 1 97 ? 3.406 0.285 6.360 1.00 97.94 97 ARG A CA 1
ATOM 797 C C . ARG A 1 97 ? 3.336 1.209 5.150 1.00 97.94 97 ARG A C 1
ATOM 799 O O . ARG A 1 97 ? 4.110 1.020 4.211 1.00 97.94 97 ARG A O 1
ATOM 806 N N . ALA A 1 98 ? 2.465 2.214 5.181 1.00 98.31 98 ALA A N 1
ATOM 807 C CA . ALA A 1 98 ? 2.376 3.222 4.131 1.00 98.31 98 ALA A CA 1
ATOM 808 C C . ALA A 1 98 ? 3.690 4.015 4.004 1.00 98.31 98 ALA A C 1
ATOM 810 O O . ALA A 1 98 ? 4.197 4.190 2.899 1.00 98.31 98 ALA A O 1
ATOM 811 N N . GLU A 1 99 ? 4.322 4.386 5.120 1.00 98.62 99 GLU A N 1
ATOM 812 C CA . GLU A 1 99 ? 5.657 4.999 5.109 1.00 98.62 99 GLU A CA 1
ATOM 813 C C . GLU A 1 99 ? 6.718 4.087 4.478 1.00 98.62 99 GLU A C 1
ATOM 815 O O . GLU A 1 99 ? 7.571 4.542 3.716 1.00 98.62 99 GLU A O 1
ATOM 820 N N . THR A 1 100 ? 6.673 2.785 4.769 1.00 98.56 100 THR A N 1
ATOM 821 C CA . THR A 1 100 ? 7.594 1.808 4.170 1.00 98.56 100 THR A CA 1
ATOM 822 C C . THR A 1 100 ? 7.400 1.705 2.657 1.00 98.56 100 THR A C 1
ATOM 824 O O . THR A 1 100 ? 8.382 1.699 1.915 1.00 98.56 100 THR A O 1
ATOM 827 N N . LEU A 1 101 ? 6.150 1.684 2.188 1.00 98.38 101 LEU A N 1
ATOM 828 C CA . LEU A 1 101 ? 5.817 1.719 0.761 1.00 98.38 101 LEU A CA 1
ATOM 829 C C . LEU A 1 101 ? 6.354 2.979 0.075 1.00 98.38 101 LEU A C 1
ATOM 831 O O . LEU A 1 101 ? 6.971 2.881 -0.988 1.00 98.38 101 LEU A O 1
ATOM 835 N N . ILE A 1 102 ? 6.171 4.145 0.701 1.00 98.62 102 ILE A N 1
ATOM 836 C CA . ILE A 1 102 ? 6.691 5.423 0.202 1.00 98.62 102 ILE A CA 1
ATOM 837 C C . ILE A 1 102 ? 8.217 5.371 0.085 1.00 98.62 102 ILE A C 1
ATOM 839 O O . ILE A 1 102 ? 8.746 5.730 -0.967 1.00 98.62 102 ILE A O 1
ATOM 843 N N . ARG A 1 103 ? 8.919 4.856 1.105 1.00 98.50 103 ARG A N 1
ATOM 844 C CA . ARG A 1 103 ? 10.383 4.693 1.077 1.00 98.50 103 ARG A CA 1
ATOM 845 C C . ARG A 1 103 ? 10.854 3.782 -0.053 1.00 98.50 103 ARG A C 1
ATOM 847 O O . ARG A 1 103 ? 11.828 4.105 -0.724 1.00 98.50 103 ARG A O 1
ATOM 854 N N . TYR A 1 104 ? 10.173 2.665 -0.314 1.00 98.31 104 TYR A N 1
ATOM 855 C CA . TYR A 1 104 ? 10.536 1.811 -1.450 1.00 98.31 104 TYR A CA 1
ATOM 856 C C . TYR A 1 104 ? 10.322 2.504 -2.795 1.00 98.31 104 TYR A C 1
ATOM 858 O O . TYR A 1 104 ? 11.177 2.389 -3.673 1.00 98.31 104 TYR A O 1
ATOM 866 N N . CYS A 1 105 ? 9.237 3.269 -2.947 1.00 97.50 105 CYS A N 1
ATOM 867 C CA . CYS A 1 105 ? 9.036 4.078 -4.147 1.00 97.50 105 CYS A CA 1
ATOM 868 C C . CYS A 1 105 ? 10.154 5.121 -4.293 1.00 97.50 105 CYS A C 1
ATOM 870 O O . CYS A 1 105 ? 10.746 5.222 -5.361 1.00 97.50 105 CYS A O 1
ATOM 872 N N . GLN A 1 106 ? 10.505 5.838 -3.219 1.00 97.19 106 GLN A N 1
ATOM 873 C CA . GLN A 1 106 ? 11.607 6.809 -3.207 1.00 97.19 106 GLN A CA 1
ATOM 874 C C . GLN A 1 106 ? 12.939 6.174 -3.609 1.00 97.19 106 GLN A C 1
ATOM 876 O O . GLN A 1 106 ? 13.593 6.684 -4.511 1.00 97.19 106 GLN A O 1
ATOM 881 N N . ASN A 1 107 ? 13.290 5.018 -3.045 1.00 96.69 107 ASN A N 1
ATOM 882 C CA . ASN A 1 107 ? 14.522 4.315 -3.402 1.00 96.69 107 ASN A CA 1
ATOM 883 C C . ASN A 1 107 ? 14.581 3.941 -4.892 1.00 96.69 107 ASN A C 1
ATOM 885 O O . ASN A 1 107 ? 15.660 3.922 -5.476 1.00 96.69 107 ASN A O 1
ATOM 889 N N . ILE A 1 108 ? 13.443 3.625 -5.523 1.00 95.38 108 ILE A N 1
ATOM 890 C CA . ILE A 1 108 ? 13.390 3.385 -6.972 1.00 95.38 108 ILE A CA 1
ATOM 891 C C . ILE A 1 108 ? 13.594 4.685 -7.753 1.00 95.38 108 ILE A C 1
ATOM 893 O O . ILE A 1 108 ? 14.297 4.683 -8.762 1.00 95.38 108 ILE A O 1
ATOM 897 N N . LEU A 1 109 ? 12.994 5.787 -7.303 1.00 94.88 109 LEU A N 1
ATOM 898 C CA . LEU A 1 109 ? 13.148 7.099 -7.934 1.00 94.88 109 LEU A CA 1
ATOM 899 C C . LEU A 1 109 ? 14.582 7.627 -7.803 1.00 94.88 109 LEU A C 1
ATOM 901 O O . LEU A 1 109 ? 15.083 8.241 -8.736 1.00 94.88 109 LEU A O 1
ATOM 905 N N . GLU A 1 110 ? 15.267 7.346 -6.699 1.00 93.69 110 GLU A N 1
ATOM 906 C CA . GLU A 1 110 ? 16.671 7.714 -6.490 1.00 93.69 110 GLU A CA 1
ATOM 907 C C . GLU A 1 110 ? 17.627 6.975 -7.432 1.00 93.69 110 GLU A C 1
ATOM 909 O O . GLU A 1 110 ? 18.627 7.548 -7.838 1.00 93.69 110 GLU A O 1
ATOM 914 N N . ILE A 1 111 ? 17.293 5.752 -7.865 1.00 89.25 111 ILE A N 1
ATOM 915 C CA . ILE A 1 111 ? 18.061 5.027 -8.899 1.00 89.25 111 ILE A CA 1
ATOM 916 C C . ILE A 1 111 ? 17.980 5.738 -10.268 1.00 89.25 111 ILE A C 1
ATOM 918 O O . ILE A 1 111 ? 18.768 5.448 -11.163 1.00 89.25 111 ILE A O 1
ATOM 922 N N . SER A 1 112 ? 17.017 6.646 -10.467 1.00 74.88 112 SER A N 1
ATOM 923 C CA . SER A 1 112 ? 16.840 7.365 -11.737 1.00 74.88 112 SER A CA 1
ATOM 924 C C . SER A 1 112 ? 17.746 8.582 -11.933 1.00 74.88 112 SER A C 1
ATOM 926 O O . SER A 1 112 ? 17.756 9.125 -13.042 1.00 74.88 112 SER A O 1
ATOM 928 N N . TYR A 1 113 ? 18.459 9.000 -10.884 1.00 60.81 113 TYR A N 1
ATOM 929 C CA . TYR A 1 113 ? 19.372 10.146 -10.862 1.00 60.81 113 TYR A CA 1
ATOM 930 C C . TYR A 1 113 ? 20.829 9.682 -10.873 1.00 60.81 113 TYR A C 1
ATOM 932 O O . TYR A 1 113 ? 21.640 10.390 -11.509 1.00 60.81 113 TYR A O 1
#

Foldseek 3Di:
DDQQLVLLVVLLVLLVVLLVVLVVDQAADPVVVVSLVVSLVSLVPRHVPDDPDDPLLVVLSVVLNVLSVVLVVLNVQRNVDDDSVSVVVSSVVNNVSSVVNSVSSVVNNVVVD

Radius of gyration: 14.49 Å; chains: 1; bounding box: 34×20×40 Å